Protein AF-A0AAN0NEB5-F1 (afdb_monomer_lite)

Radius of gyration: 27.73 Å; chains: 1; bounding box: 36×46×105 Å

Secondary structure (DSSP, 8-state):
-HHHHHHHHHHHHHHHT-PPPHHHHHHHHHHHHHHHHHHHTT-----TTHHHHHHHSHHHHHHHHHHHHHHHHHHT----THHHHHHHHHHHHHH-TTSS-TTHHHHHHHHHHHHHHHHHHHHHHHHHHHHHHHHHHHHHS-PPPP------

Structure (mmCIF, N/CA/C/O backbone):
data_AF-A0AAN0NEB5-F1
#
_entry.id   AF-A0AAN0NEB5-F1
#
loop_
_atom_site.group_PDB
_atom_site.id
_atom_site.type_symbol
_atom_site.label_atom_id
_atom_site.label_alt_id
_atom_site.label_comp_id
_atom_site.label_asym_id
_atom_site.label_entity_id
_atom_site.label_seq_id
_atom_site.pdbx_PDB_ins_code
_atom_site.Cartn_x
_atom_site.Cartn_y
_atom_site.Cartn_z
_atom_site.occupancy
_atom_site.B_iso_or_equiv
_atom_site.auth_seq_id
_atom_site.auth_comp_id
_atom_site.auth_asym_id
_atom_site.auth_atom_id
_atom_site.pdbx_PDB_model_num
ATOM 1 N N . MET A 1 1 ? -3.946 4.376 16.972 1.00 80.31 1 MET A N 1
ATOM 2 C CA . MET A 1 1 ? -3.808 4.504 15.501 1.00 80.31 1 MET A CA 1
ATOM 3 C C . MET A 1 1 ? -2.452 4.024 14.985 1.00 80.31 1 MET A C 1
ATOM 5 O O . MET A 1 1 ? -2.453 3.005 14.318 1.00 80.31 1 MET A O 1
ATOM 9 N N . PHE A 1 2 ? -1.307 4.644 15.312 1.00 87.38 2 PHE A N 1
ATOM 10 C CA . PHE A 1 2 ? 0.001 4.160 14.813 1.00 87.38 2 PHE A CA 1
ATOM 11 C C . PHE A 1 2 ? 0.301 2.702 15.215 1.00 87.38 2 PHE A C 1
ATOM 13 O O . PHE A 1 2 ? 0.521 1.850 14.361 1.00 87.38 2 PHE A O 1
ATOM 20 N N . TYR A 1 3 ? 0.221 2.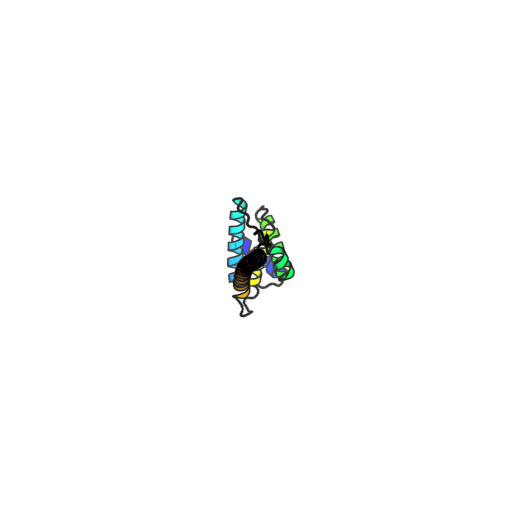388 16.515 1.00 92.31 3 TYR A N 1
ATOM 21 C CA . TYR A 1 3 ? 0.447 1.024 17.019 1.00 92.31 3 TYR A CA 1
ATOM 22 C C . TYR A 1 3 ? -0.540 0.005 16.428 1.00 92.31 3 TYR A C 1
ATOM 24 O O . TYR A 1 3 ? -0.179 -1.127 16.121 1.00 92.31 3 TYR A O 1
ATOM 32 N N . ASP A 1 4 ? -1.789 0.424 16.232 1.00 94.44 4 ASP A N 1
ATOM 33 C CA . ASP A 1 4 ? -2.821 -0.392 15.601 1.00 94.44 4 ASP A CA 1
ATOM 34 C C . ASP A 1 4 ? -2.471 -0.773 14.169 1.00 94.44 4 ASP A C 1
ATOM 36 O O . ASP A 1 4 ? -2.640 -1.934 13.805 1.00 94.44 4 ASP A O 1
ATOM 40 N N . MET A 1 5 ? -1.996 0.198 13.387 1.00 95.38 5 MET A N 1
ATOM 41 C CA . MET A 1 5 ? -1.596 0.004 11.999 1.00 95.38 5 MET A CA 1
ATOM 42 C C . MET A 1 5 ? -0.350 -0.874 11.913 1.00 95.38 5 MET A C 1
ATOM 44 O O . MET A 1 5 ? -0.339 -1.850 11.171 1.00 95.38 5 MET A O 1
ATOM 48 N N . TYR A 1 6 ? 0.649 -0.604 12.760 1.00 96.25 6 TYR A N 1
ATOM 49 C CA . TYR A 1 6 ? 1.836 -1.447 12.891 1.00 96.25 6 TYR A CA 1
ATOM 50 C C . TYR A 1 6 ? 1.457 -2.915 13.126 1.00 96.25 6 TYR A C 1
ATOM 52 O O . TYR A 1 6 ? 1.965 -3.803 12.451 1.00 96.25 6 TYR A O 1
ATOM 60 N N . ARG A 1 7 ? 0.506 -3.177 14.033 1.00 96.88 7 ARG A N 1
ATOM 61 C CA . ARG A 1 7 ? 0.023 -4.535 14.323 1.00 96.88 7 ARG A CA 1
ATOM 62 C C . ARG A 1 7 ? -0.694 -5.191 13.144 1.00 96.88 7 ARG A C 1
ATOM 64 O O . ARG A 1 7 ? -0.625 -6.412 13.041 1.00 96.88 7 ARG A O 1
ATOM 71 N N . LEU A 1 8 ? -1.388 -4.427 12.298 1.00 97.00 8 LEU A N 1
ATOM 72 C CA . LEU A 1 8 ? -1.988 -4.965 11.074 1.00 97.00 8 LEU A CA 1
ATOM 73 C C . LEU A 1 8 ? -0.902 -5.362 10.071 1.00 97.00 8 LEU A C 1
ATOM 75 O O . LEU A 1 8 ? -0.901 -6.499 9.608 1.00 97.00 8 LEU A O 1
ATOM 79 N N . ILE A 1 9 ? 0.050 -4.466 9.803 1.00 96.44 9 ILE A N 1
ATOM 80 C CA . ILE A 1 9 ? 1.150 -4.707 8.858 1.00 96.44 9 ILE A CA 1
ATOM 81 C C . ILE A 1 9 ? 2.005 -5.898 9.317 1.00 96.44 9 ILE A C 1
ATOM 83 O O . ILE A 1 9 ? 2.250 -6.815 8.538 1.00 96.44 9 ILE A O 1
ATOM 87 N N . ASP A 1 10 ? 2.389 -5.938 10.596 1.00 95.12 10 ASP A N 1
ATOM 88 C CA . ASP A 1 10 ? 3.181 -7.027 11.186 1.00 95.12 10 ASP A CA 1
ATOM 89 C C . ASP A 1 10 ? 2.444 -8.378 11.128 1.00 95.12 10 ASP A C 1
ATOM 91 O O . ASP A 1 10 ? 3.055 -9.421 10.892 1.00 95.12 10 ASP A O 1
ATOM 95 N N . ASN A 1 11 ? 1.115 -8.380 11.287 1.00 95.06 11 ASN A N 1
ATOM 96 C CA . ASN A 1 11 ? 0.312 -9.593 11.143 1.00 95.06 11 ASN A CA 1
ATOM 97 C C . ASN A 1 11 ? 0.367 -10.136 9.706 1.00 95.06 11 ASN A C 1
ATOM 99 O O . ASN A 1 11 ? 0.642 -11.322 9.518 1.00 95.06 11 ASN A O 1
ATOM 103 N N . VAL A 1 12 ? 0.167 -9.271 8.706 1.00 95.81 12 VAL A N 1
ATOM 104 C CA . VAL A 1 12 ? 0.208 -9.668 7.289 1.00 95.81 12 VAL A CA 1
ATOM 105 C C . VAL A 1 12 ? 1.617 -10.099 6.877 1.00 95.81 12 VAL A C 1
ATOM 107 O O . VAL A 1 12 ? 1.774 -11.126 6.219 1.00 95.81 12 VAL A O 1
ATOM 110 N N . SER A 1 13 ? 2.653 -9.390 7.330 1.00 93.00 13 SER A N 1
ATOM 111 C CA . SER A 1 13 ? 4.059 -9.748 7.093 1.00 93.00 13 SER A CA 1
ATOM 112 C C . SER A 1 13 ? 4.388 -11.157 7.591 1.00 93.00 13 SER A C 1
ATOM 114 O O . SER A 1 13 ? 4.932 -11.978 6.850 1.00 93.00 13 SER A O 1
ATOM 116 N N . LYS A 1 14 ? 3.941 -11.512 8.800 1.00 91.31 14 LYS A N 1
ATOM 117 C CA . LYS A 1 14 ? 4.123 -12.865 9.351 1.00 91.31 14 LYS A CA 1
ATOM 118 C C . LYS A 1 14 ? 3.372 -13.948 8.577 1.00 91.31 14 LYS A C 1
ATOM 120 O O . LYS A 1 14 ? 3.842 -15.083 8.524 1.00 91.31 14 LYS A O 1
ATOM 125 N N . GLN A 1 15 ? 2.220 -13.624 7.990 1.00 90.12 15 GLN A N 1
ATOM 126 C CA . GLN A 1 15 ? 1.427 -14.566 7.190 1.00 90.12 15 GLN A CA 1
ATOM 127 C C . GLN A 1 15 ? 2.025 -14.805 5.799 1.00 90.12 15 GLN A C 1
ATOM 129 O O . GLN A 1 15 ? 1.997 -15.930 5.308 1.00 90.12 15 GLN A O 1
ATOM 134 N N . THR A 1 16 ? 2.580 -13.761 5.185 1.00 85.44 16 THR A N 1
ATOM 135 C CA . THR A 1 16 ? 3.084 -13.767 3.800 1.00 85.44 16 THR A CA 1
ATOM 136 C C . THR A 1 16 ? 4.568 -14.125 3.689 1.00 85.44 16 THR A C 1
ATOM 138 O O . THR A 1 16 ? 5.055 -14.352 2.590 1.00 85.44 16 THR A O 1
ATOM 141 N N . ARG A 1 17 ? 5.297 -14.213 4.815 1.00 83.88 17 ARG A N 1
ATOM 142 C CA . ARG A 1 17 ? 6.766 -14.398 4.875 1.00 83.88 17 ARG A CA 1
ATOM 143 C C . ARG A 1 17 ? 7.568 -13.284 4.188 1.00 83.88 17 ARG A C 1
ATOM 145 O O . ARG A 1 17 ? 8.773 -13.436 3.997 1.00 83.88 17 ARG A O 1
ATOM 152 N N . ILE A 1 18 ? 6.924 -12.166 3.863 1.00 87.62 18 ILE A N 1
ATOM 153 C CA . ILE A 1 18 ? 7.578 -10.963 3.360 1.00 87.62 18 ILE A CA 1
ATOM 154 C C . ILE A 1 18 ? 8.086 -10.180 4.568 1.00 87.62 18 ILE A C 1
ATOM 156 O O . ILE A 1 18 ? 7.296 -9.693 5.381 1.00 87.62 18 ILE A O 1
ATOM 160 N N . ASN A 1 19 ? 9.407 -10.072 4.695 1.00 87.50 19 ASN A N 1
ATOM 161 C CA . ASN A 1 19 ? 10.036 -9.277 5.742 1.00 87.50 19 ASN A CA 1
ATOM 162 C C . ASN A 1 19 ? 10.158 -7.832 5.273 1.00 87.50 19 ASN A C 1
ATOM 164 O O . ASN A 1 19 ? 10.742 -7.565 4.229 1.00 87.50 19 ASN A O 1
ATOM 168 N N . LEU A 1 20 ? 9.618 -6.916 6.066 1.00 88.88 20 LEU A N 1
ATOM 169 C CA . LEU A 1 20 ? 9.693 -5.483 5.821 1.00 88.88 20 LEU A CA 1
ATOM 170 C C . LEU A 1 20 ? 10.755 -4.863 6.725 1.00 88.88 20 LEU A C 1
ATOM 172 O O . LEU A 1 20 ? 10.817 -5.185 7.917 1.00 88.88 20 LEU A O 1
ATOM 176 N N . ASP A 1 21 ? 11.563 -3.958 6.180 1.00 85.81 21 ASP A N 1
ATOM 177 C CA . ASP A 1 21 ? 12.468 -3.154 6.996 1.00 85.81 21 ASP A CA 1
ATOM 178 C C . ASP A 1 21 ? 11.709 -2.099 7.830 1.00 85.81 21 ASP A C 1
ATOM 180 O O . ASP A 1 21 ? 10.518 -1.839 7.642 1.00 85.81 21 ASP A O 1
ATOM 184 N N . ALA A 1 22 ? 12.395 -1.468 8.787 1.00 86.81 22 ALA A N 1
ATOM 185 C CA . ALA A 1 22 ? 11.772 -0.468 9.655 1.00 86.81 22 ALA A CA 1
ATOM 186 C C . ALA A 1 22 ? 11.248 0.763 8.886 1.00 86.81 22 ALA A C 1
ATOM 188 O O . ALA A 1 22 ? 10.282 1.391 9.325 1.00 86.81 22 ALA A O 1
ATOM 189 N N . HIS A 1 23 ? 11.861 1.111 7.752 1.00 85.25 23 HIS A N 1
ATOM 190 C CA . HIS A 1 23 ? 11.455 2.256 6.943 1.00 85.25 23 HIS A CA 1
ATOM 191 C C . HIS A 1 23 ? 10.141 1.984 6.197 1.00 85.25 23 HIS A C 1
ATOM 193 O O . HIS A 1 23 ? 9.277 2.864 6.124 1.00 85.25 23 HIS A O 1
ATOM 199 N N . ALA A 1 24 ? 9.948 0.755 5.726 1.00 87.38 24 ALA A N 1
ATOM 200 C CA . ALA A 1 24 ? 8.735 0.279 5.083 1.00 87.38 24 ALA A CA 1
ATOM 201 C C . ALA A 1 24 ? 7.517 0.399 6.002 1.00 87.38 24 ALA A C 1
ATOM 203 O O . ALA A 1 24 ? 6.463 0.864 5.581 1.00 87.38 24 ALA A O 1
ATOM 204 N N . TYR A 1 25 ? 7.667 0.055 7.287 1.00 92.25 25 TYR A N 1
ATOM 205 C CA . TYR A 1 25 ? 6.588 0.241 8.261 1.00 92.25 25 TYR A CA 1
ATOM 206 C C . TYR A 1 25 ? 6.171 1.708 8.375 1.00 92.25 25 TYR A C 1
ATOM 208 O O . TYR A 1 25 ? 4.980 1.998 8.404 1.00 92.25 25 TYR A O 1
ATOM 216 N N . VAL A 1 26 ? 7.130 2.635 8.427 1.00 89.62 26 VAL A N 1
ATOM 217 C CA . VAL A 1 26 ? 6.831 4.071 8.537 1.00 89.62 26 VAL A CA 1
ATOM 218 C C . VAL A 1 26 ? 6.095 4.565 7.292 1.00 89.62 26 VAL A C 1
ATOM 220 O O . VAL A 1 26 ? 5.019 5.146 7.407 1.00 89.62 26 VAL A O 1
ATOM 223 N N . THR A 1 27 ? 6.631 4.276 6.106 1.00 88.69 27 THR A N 1
ATOM 224 C CA . THR A 1 27 ? 6.063 4.745 4.830 1.00 88.69 27 THR A CA 1
ATOM 225 C C . THR A 1 27 ? 4.688 4.149 4.537 1.00 88.69 27 THR A C 1
ATOM 227 O O . THR A 1 27 ? 3.797 4.875 4.101 1.00 88.69 27 THR A O 1
ATOM 230 N N . LEU A 1 28 ? 4.467 2.868 4.852 1.00 94.19 28 LEU A N 1
ATOM 231 C CA . LEU A 1 28 ? 3.150 2.235 4.740 1.00 94.19 28 LEU A CA 1
ATOM 232 C C . LEU A 1 28 ? 2.126 2.870 5.679 1.00 94.19 28 LEU A C 1
ATOM 234 O O . LEU A 1 28 ? 0.999 3.133 5.264 1.00 94.19 28 LEU A O 1
ATOM 238 N N . ILE A 1 29 ? 2.495 3.120 6.938 1.00 95.31 29 ILE A N 1
ATOM 239 C CA . ILE A 1 29 ? 1.579 3.737 7.905 1.00 95.31 29 ILE A CA 1
ATOM 240 C C . ILE A 1 29 ? 1.192 5.146 7.446 1.00 95.31 29 ILE A C 1
ATOM 242 O O . ILE A 1 29 ? 0.007 5.483 7.471 1.00 95.31 29 ILE A O 1
ATOM 246 N N . ASP A 1 30 ? 2.161 5.945 6.998 1.00 91.31 30 ASP A N 1
ATOM 247 C CA . ASP A 1 30 ? 1.906 7.295 6.490 1.00 91.31 30 ASP A CA 1
ATOM 248 C C . ASP A 1 30 ? 1.018 7.270 5.240 1.00 91.31 30 ASP A C 1
ATOM 250 O O . ASP A 1 30 ? 0.032 8.008 5.174 1.00 91.31 30 ASP A O 1
ATOM 254 N N . HIS A 1 31 ? 1.302 6.370 4.289 1.00 95.00 31 HIS A N 1
ATOM 255 C CA . HIS A 1 31 ? 0.484 6.191 3.087 1.00 95.00 31 HIS A CA 1
ATOM 256 C C . HIS A 1 31 ? -0.964 5.852 3.433 1.00 95.00 31 HIS A C 1
ATOM 258 O O . HIS A 1 31 ? -1.879 6.492 2.922 1.00 95.00 31 HIS A O 1
ATOM 264 N N . ILE A 1 32 ? -1.185 4.881 4.323 1.00 96.75 32 ILE A N 1
ATOM 265 C CA . ILE A 1 32 ? -2.537 4.446 4.691 1.00 96.75 32 ILE A CA 1
ATOM 266 C C . ILE A 1 32 ? -3.296 5.567 5.398 1.00 96.75 32 ILE A C 1
ATOM 268 O O . ILE A 1 32 ? -4.459 5.804 5.081 1.00 96.75 32 ILE A O 1
ATOM 272 N N . ASN A 1 33 ? -2.657 6.285 6.326 1.00 95.19 33 ASN A N 1
ATOM 273 C CA . ASN A 1 33 ? -3.304 7.410 7.004 1.00 95.19 33 ASN A CA 1
ATOM 274 C C . ASN A 1 33 ? -3.752 8.472 5.993 1.00 95.19 33 ASN A C 1
ATOM 276 O O . ASN A 1 33 ? -4.906 8.902 6.019 1.00 95.19 33 ASN A O 1
ATOM 280 N N . PHE A 1 34 ? -2.873 8.833 5.057 1.00 93.81 34 PHE A N 1
ATOM 281 C CA . PHE A 1 34 ? -3.195 9.806 4.021 1.00 93.81 34 PHE A CA 1
ATOM 282 C C . PHE A 1 34 ? -4.271 9.296 3.051 1.00 93.81 34 PHE A C 1
ATOM 284 O O . PHE A 1 34 ? -5.177 10.043 2.688 1.00 93.81 34 PHE A O 1
ATOM 291 N N . ALA A 1 35 ? -4.225 8.022 2.655 1.00 96.06 35 ALA A N 1
ATOM 292 C CA . ALA A 1 35 ? -5.254 7.401 1.824 1.00 96.06 35 ALA A CA 1
ATOM 293 C C . ALA A 1 35 ? -6.631 7.435 2.504 1.00 96.06 35 ALA A C 1
ATOM 295 O O . ALA A 1 35 ? -7.619 7.820 1.880 1.00 96.06 35 ALA A O 1
ATOM 296 N N . MET A 1 36 ? -6.694 7.143 3.806 1.00 96.75 36 MET A N 1
ATOM 297 C CA . MET A 1 36 ? -7.934 7.223 4.579 1.00 96.75 36 MET A CA 1
ATOM 298 C C . MET A 1 36 ? -8.477 8.654 4.668 1.00 96.75 36 MET A C 1
ATOM 300 O O . MET A 1 36 ? -9.687 8.861 4.563 1.00 96.75 36 MET A O 1
ATOM 304 N N . GLU A 1 37 ? -7.612 9.649 4.878 1.00 95.81 37 GLU A N 1
ATOM 305 C CA . GLU A 1 37 ? -8.004 11.065 4.896 1.00 95.81 37 GLU A CA 1
ATOM 306 C C . GLU A 1 37 ? -8.524 11.533 3.533 1.00 95.81 37 GLU A C 1
ATOM 308 O O . GLU A 1 37 ? -9.577 12.178 3.456 1.00 95.81 37 GLU A O 1
ATOM 313 N N . ARG A 1 38 ? -7.830 11.154 2.453 1.00 96.38 38 ARG A N 1
ATOM 314 C CA . ARG A 1 38 ? -8.249 11.435 1.076 1.00 96.38 38 ARG A CA 1
ATOM 315 C C . ARG A 1 38 ? -9.600 10.817 0.759 1.00 96.38 38 ARG A C 1
ATOM 317 O O . ARG A 1 38 ? -10.480 11.522 0.271 1.00 96.38 38 ARG A O 1
ATOM 324 N N . HIS A 1 39 ? -9.787 9.543 1.088 1.00 97.62 39 HIS A N 1
ATOM 325 C CA . HIS A 1 39 ? -11.037 8.839 0.832 1.00 97.62 39 HIS A CA 1
ATOM 326 C C . HIS A 1 39 ? -12.213 9.493 1.565 1.00 97.62 39 HIS A C 1
ATOM 328 O O . HIS A 1 39 ? -13.241 9.801 0.965 1.00 97.62 39 HIS A O 1
ATOM 334 N N . ARG A 1 40 ? -12.036 9.833 2.850 1.00 96.38 40 ARG A N 1
ATOM 335 C CA . ARG A 1 40 ? -13.049 10.572 3.631 1.00 96.38 40 ARG A CA 1
ATOM 336 C C . ARG A 1 40 ? -13.386 11.940 3.040 1.00 96.38 40 ARG A C 1
ATOM 338 O O . ARG A 1 40 ? -14.489 12.435 3.249 1.00 96.38 40 ARG A O 1
ATOM 345 N N . SER A 1 41 ? -12.447 12.536 2.313 1.00 96.88 41 SER A N 1
ATOM 346 C CA . SER A 1 41 ? -12.613 13.821 1.631 1.00 96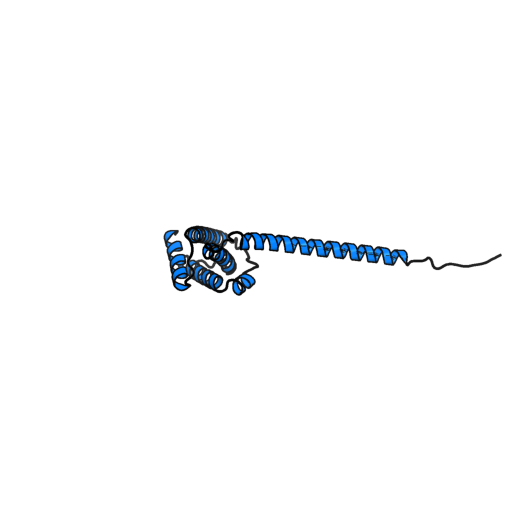.88 41 SER A CA 1
ATOM 347 C C . SER A 1 41 ? -13.133 13.679 0.191 1.00 96.88 41 SER A C 1
ATOM 349 O O . SER A 1 41 ? -13.262 14.686 -0.502 1.00 96.88 41 SER A O 1
ATOM 351 N N . GLY A 1 42 ? -13.421 12.458 -0.279 1.00 96.44 42 GLY A N 1
ATOM 352 C CA . GLY A 1 42 ? -13.869 12.185 -1.649 1.00 96.44 42 GLY A CA 1
ATOM 353 C C . GLY A 1 42 ? -12.778 12.369 -2.712 1.00 96.44 42 GLY A C 1
ATOM 354 O O . GLY A 1 42 ? -13.089 12.664 -3.863 1.00 96.44 42 GLY A O 1
ATOM 355 N N . GLN A 1 43 ? -11.503 12.244 -2.329 1.00 94.56 43 GLN A N 1
ATOM 356 C CA . GLN A 1 43 ? -10.322 12.495 -3.169 1.00 94.56 43 GLN A CA 1
ATOM 357 C C . GLN A 1 43 ? -9.552 11.204 -3.488 1.00 94.56 43 GLN A C 1
ATOM 359 O O . GLN A 1 43 ? -8.326 11.116 -3.338 1.00 94.56 43 GLN A O 1
ATOM 364 N N . ASP A 1 44 ? -10.283 10.179 -3.913 1.00 92.31 44 ASP A N 1
ATOM 365 C CA . ASP A 1 44 ? -9.693 8.913 -4.336 1.00 92.31 44 ASP A CA 1
ATOM 366 C C . ASP A 1 44 ? -8.815 9.096 -5.582 1.00 92.31 44 ASP A C 1
ATOM 368 O O . ASP A 1 44 ? -9.124 9.874 -6.488 1.00 92.31 44 ASP A O 1
ATOM 372 N N . ILE A 1 45 ? -7.698 8.367 -5.625 1.00 86.81 45 ILE A N 1
ATOM 373 C CA . ILE A 1 45 ? -6.720 8.428 -6.715 1.00 86.81 45 ILE A CA 1
ATOM 374 C C . ILE A 1 45 ? -6.752 7.101 -7.454 1.00 86.81 45 ILE A C 1
ATOM 376 O O . ILE A 1 45 ? -6.749 6.042 -6.836 1.00 86.81 45 ILE A O 1
ATOM 380 N N . LYS A 1 46 ? -6.755 7.170 -8.786 1.00 89.31 46 LYS A N 1
ATOM 381 C CA . LYS A 1 46 ? -6.691 5.986 -9.638 1.00 89.31 46 LYS A CA 1
ATOM 382 C C . LYS A 1 46 ? -5.269 5.465 -9.775 1.00 89.31 46 LYS A C 1
ATOM 384 O O . LYS A 1 46 ? -4.345 6.242 -10.017 1.00 89.31 46 LYS A O 1
ATOM 389 N N . ASN A 1 47 ? -5.120 4.148 -9.684 1.00 86.00 47 ASN A N 1
ATOM 390 C CA . ASN A 1 47 ? -3.878 3.455 -9.980 1.00 86.00 47 ASN A CA 1
ATOM 391 C C . ASN A 1 47 ? -4.005 2.733 -11.325 1.00 86.00 47 ASN A C 1
ATOM 393 O O . ASN A 1 47 ? -4.740 1.759 -11.472 1.00 86.00 47 ASN A O 1
ATOM 397 N N . LEU A 1 48 ? -3.263 3.215 -12.322 1.00 88.00 48 LEU A N 1
ATOM 398 C CA . LEU A 1 48 ? -3.295 2.667 -13.681 1.00 88.00 48 LEU A CA 1
ATOM 399 C C . LEU A 1 48 ? -2.442 1.399 -13.849 1.00 88.00 48 LEU A C 1
ATOM 401 O O . LEU A 1 48 ? -2.477 0.795 -14.914 1.00 88.00 48 LEU A O 1
ATOM 405 N N . MET A 1 49 ? -1.690 1.000 -12.820 1.00 86.44 49 MET A N 1
ATOM 406 C CA . MET A 1 49 ? -0.704 -0.084 -12.867 1.00 86.44 49 MET A CA 1
ATOM 407 C C . MET A 1 49 ? -1.122 -1.315 -12.057 1.00 86.44 49 MET A C 1
ATOM 409 O O . MET A 1 49 ? -0.336 -2.247 -11.936 1.00 86.44 49 MET A O 1
ATOM 413 N N . ASN A 1 50 ? -2.340 -1.360 -11.502 1.00 87.56 50 ASN A N 1
ATOM 414 C CA . ASN A 1 50 ? -2.795 -2.491 -10.680 1.00 87.56 50 ASN A CA 1
ATOM 415 C C . ASN A 1 50 ? -2.626 -3.847 -11.385 1.00 87.56 50 ASN A C 1
ATOM 417 O O . ASN A 1 50 ? -2.136 -4.795 -10.779 1.00 87.56 50 ASN A O 1
ATOM 421 N N . TYR A 1 51 ? -2.982 -3.923 -12.671 1.00 89.19 51 TYR A N 1
ATOM 422 C CA . TYR A 1 51 ? -2.834 -5.146 -13.463 1.00 89.19 51 TYR A CA 1
ATOM 423 C C . TYR A 1 51 ? -1.364 -5.566 -13.612 1.00 89.19 51 TYR A C 1
ATOM 425 O O . TYR A 1 51 ? -1.021 -6.725 -13.384 1.00 89.19 51 TYR A O 1
ATOM 433 N N . ASP A 1 52 ? -0.487 -4.616 -13.940 1.00 85.31 52 ASP A N 1
ATOM 434 C CA . ASP A 1 52 ? 0.941 -4.885 -14.113 1.00 85.31 52 ASP A CA 1
ATOM 435 C C . ASP A 1 52 ? 1.592 -5.294 -12.787 1.00 85.31 52 ASP A C 1
ATOM 437 O O . ASP A 1 52 ? 2.359 -6.252 -12.735 1.00 85.31 52 ASP A O 1
ATOM 441 N N . LEU A 1 53 ? 1.236 -4.615 -11.693 1.00 87.56 53 LEU A N 1
ATOM 442 C CA . LEU A 1 53 ? 1.726 -4.918 -10.350 1.00 87.56 53 LEU A CA 1
ATOM 443 C C . LEU A 1 53 ? 1.279 -6.304 -9.879 1.00 87.56 53 LEU A C 1
ATOM 445 O O . LEU A 1 53 ? 2.082 -7.022 -9.293 1.00 87.56 53 LEU A O 1
ATOM 449 N N . GLN A 1 54 ? 0.046 -6.717 -10.181 1.00 92.12 54 GLN A N 1
ATOM 450 C CA . GLN A 1 54 ? -0.441 -8.059 -9.858 1.00 92.12 54 GLN A CA 1
ATOM 451 C C . GLN A 1 54 ? 0.358 -9.157 -10.577 1.00 92.12 54 GLN A C 1
ATOM 453 O O . GLN A 1 54 ? 0.598 -10.219 -10.004 1.00 92.12 54 GLN A O 1
ATOM 458 N N . ILE A 1 55 ? 0.766 -8.918 -11.827 1.00 86.25 55 ILE A N 1
ATOM 459 C CA . ILE A 1 55 ? 1.553 -9.879 -12.612 1.00 86.25 55 ILE A CA 1
ATOM 460 C C . ILE A 1 55 ? 3.010 -9.915 -12.146 1.00 86.25 55 ILE A C 1
ATOM 462 O O . ILE A 1 55 ? 3.589 -10.995 -12.032 1.00 86.25 55 ILE A O 1
ATOM 466 N N . LEU A 1 56 ? 3.613 -8.747 -11.915 1.00 83.50 56 LEU A N 1
ATOM 467 C CA . LEU A 1 56 ? 5.043 -8.618 -11.624 1.00 83.50 56 LEU A CA 1
ATOM 468 C C . LEU A 1 56 ? 5.389 -8.914 -10.160 1.00 83.50 56 LEU A C 1
ATOM 470 O O . LEU A 1 56 ? 6.453 -9.463 -9.889 1.00 83.50 56 LEU A O 1
ATOM 474 N N . TYR A 1 57 ? 4.494 -8.564 -9.237 1.00 90.88 57 TYR A N 1
ATOM 475 C CA . TYR A 1 57 ? 4.708 -8.600 -7.789 1.00 90.88 57 TYR A CA 1
ATOM 476 C C . TYR A 1 57 ? 3.527 -9.279 -7.090 1.00 90.88 57 TYR A C 1
ATOM 478 O O . TYR A 1 57 ? 2.904 -8.711 -6.198 1.00 90.88 57 TYR A O 1
ATOM 486 N N . GLY A 1 58 ? 3.156 -10.480 -7.545 1.00 93.06 58 GLY A N 1
ATOM 487 C CA . GLY A 1 58 ? 1.944 -11.169 -7.089 1.00 93.06 58 GLY A CA 1
ATOM 488 C C . GLY A 1 58 ? 1.879 -11.393 -5.573 1.00 93.06 58 GLY A C 1
ATOM 489 O O . GLY A 1 58 ? 0.813 -11.217 -4.978 1.00 93.06 58 GLY A O 1
ATOM 490 N N . ASP A 1 59 ? 3.011 -11.708 -4.939 1.00 93.31 59 ASP A N 1
ATOM 491 C CA . ASP A 1 59 ? 3.085 -11.928 -3.490 1.00 93.31 59 ASP A CA 1
ATOM 492 C C . ASP A 1 59 ? 2.890 -10.609 -2.719 1.00 93.31 59 ASP A C 1
ATOM 494 O O . ASP A 1 59 ? 2.081 -10.531 -1.788 1.00 93.31 59 ASP A O 1
ATOM 498 N N . GLU A 1 60 ? 3.567 -9.535 -3.135 1.00 94.25 60 GLU A N 1
ATOM 499 C CA . GLU A 1 60 ? 3.404 -8.198 -2.557 1.00 94.25 60 GLU A CA 1
ATOM 500 C C . GLU A 1 60 ? 2.014 -7.607 -2.845 1.00 94.25 60 GLU A C 1
ATOM 502 O O . GLU A 1 60 ? 1.449 -6.904 -2.005 1.00 94.25 60 GLU A O 1
ATOM 507 N N . PHE A 1 61 ? 1.418 -7.931 -3.992 1.00 95.56 61 PHE A N 1
ATOM 508 C CA . PHE A 1 61 ? 0.059 -7.531 -4.347 1.00 95.56 61 PHE A CA 1
ATOM 509 C C . PHE A 1 61 ? -0.974 -8.225 -3.461 1.00 95.56 61 PHE A C 1
ATOM 511 O O . PHE A 1 61 ? -1.911 -7.591 -2.965 1.00 95.56 61 PHE A O 1
ATOM 518 N N . GLN A 1 62 ? -0.786 -9.519 -3.186 1.00 96.56 62 GLN A N 1
ATOM 519 C CA . GLN A 1 62 ? -1.624 -10.250 -2.240 1.00 96.56 62 GLN A CA 1
ATOM 520 C C . GLN A 1 62 ? -1.475 -9.696 -0.816 1.00 96.56 62 GLN A C 1
ATOM 522 O O . GLN A 1 62 ? -2.475 -9.561 -0.105 1.00 96.56 62 GLN A O 1
ATOM 527 N N . PHE A 1 63 ? -0.258 -9.317 -0.410 1.00 96.75 63 PHE A N 1
ATOM 528 C CA . PHE A 1 63 ? -0.034 -8.599 0.845 1.00 96.75 63 PHE A CA 1
ATOM 529 C C . PHE A 1 63 ? -0.842 -7.299 0.868 1.00 96.75 63 PHE A C 1
ATOM 531 O O . PHE A 1 63 ? -1.608 -7.080 1.809 1.00 96.75 63 PHE A O 1
ATOM 538 N N . GLY A 1 64 ? -0.695 -6.445 -0.151 1.00 97.44 64 GLY A N 1
ATOM 539 C CA . GLY A 1 64 ? -1.397 -5.163 -0.250 1.00 97.44 64 GLY A CA 1
ATOM 540 C C . GLY A 1 64 ? -2.916 -5.327 -0.192 1.00 97.44 64 GLY A C 1
ATOM 541 O O . GLY A 1 64 ? -3.583 -4.625 0.567 1.00 97.44 64 GLY A O 1
ATOM 542 N N . THR A 1 65 ? -3.444 -6.326 -0.903 1.00 97.94 65 THR A N 1
ATOM 543 C CA . THR A 1 65 ? -4.870 -6.691 -0.898 1.00 97.94 65 THR A CA 1
ATOM 544 C C . THR A 1 65 ? -5.332 -7.037 0.514 1.00 97.94 65 THR A C 1
ATOM 546 O O . THR A 1 65 ? -6.280 -6.450 1.036 1.00 97.94 65 THR A O 1
ATOM 549 N N . ARG A 1 66 ? -4.615 -7.946 1.186 1.00 97.88 66 ARG A N 1
ATOM 550 C CA . ARG A 1 66 ? -4.973 -8.380 2.537 1.00 97.88 66 ARG A CA 1
ATOM 551 C C . ARG A 1 66 ? -4.875 -7.246 3.554 1.00 97.88 66 ARG A C 1
ATOM 553 O O . ARG A 1 66 ? -5.698 -7.154 4.466 1.00 97.88 66 ARG A O 1
ATOM 560 N N . LEU A 1 67 ? -3.866 -6.391 3.420 1.00 97.88 67 LEU A N 1
ATOM 561 C CA . LEU A 1 67 ? -3.699 -5.235 4.287 1.00 97.88 67 LEU A CA 1
ATOM 562 C C . LEU A 1 67 ? -4.860 -4.248 4.116 1.00 97.88 67 LEU A C 1
ATOM 564 O O . LEU A 1 67 ? -5.413 -3.804 5.122 1.00 97.88 67 LEU A O 1
ATOM 568 N N . LEU A 1 68 ? -5.265 -3.959 2.875 1.00 98.31 68 LEU A N 1
ATOM 569 C CA . LEU A 1 68 ? -6.396 -3.080 2.579 1.00 98.31 68 LEU A CA 1
ATOM 570 C C . LEU A 1 68 ? -7.692 -3.596 3.217 1.00 98.31 68 LEU A C 1
ATOM 572 O O . LEU A 1 68 ? -8.370 -2.840 3.910 1.00 98.31 68 LEU A O 1
ATOM 576 N N . GLU A 1 69 ? -7.994 -4.891 3.079 1.00 98.12 69 GLU A N 1
ATOM 577 C CA . GLU A 1 69 ? -9.161 -5.522 3.716 1.00 98.12 69 GLU A CA 1
ATOM 578 C C . GLU A 1 69 ? -9.174 -5.326 5.239 1.00 98.12 69 GLU A C 1
ATOM 580 O O . GLU A 1 69 ? -10.203 -4.988 5.834 1.00 98.12 69 GLU A O 1
ATOM 585 N N . LEU A 1 70 ? -8.027 -5.542 5.892 1.00 97.75 70 LEU A N 1
ATOM 586 C CA . LEU A 1 70 ? -7.898 -5.407 7.342 1.00 97.75 70 LEU A CA 1
ATOM 587 C C . LEU A 1 70 ? -8.066 -3.957 7.798 1.00 97.75 70 LEU A C 1
ATOM 589 O O . LEU A 1 70 ? -8.700 -3.712 8.826 1.00 97.75 70 LEU A O 1
ATOM 593 N N . VAL A 1 71 ? -7.517 -3.004 7.045 1.00 97.88 71 VAL A N 1
ATOM 594 C CA . VAL A 1 71 ? -7.670 -1.569 7.309 1.00 97.88 71 VAL A CA 1
ATOM 595 C C . VAL A 1 71 ? -9.130 -1.155 7.140 1.00 97.88 71 VAL A C 1
ATOM 597 O O . VAL A 1 71 ? -9.704 -0.586 8.070 1.00 97.88 71 VAL A O 1
ATOM 600 N N . ASN A 1 72 ? -9.751 -1.511 6.014 1.00 98.12 72 ASN A N 1
ATOM 601 C CA . ASN A 1 72 ? -11.158 -1.230 5.731 1.00 98.12 72 ASN A CA 1
ATOM 602 C C . ASN A 1 72 ? -12.067 -1.778 6.842 1.00 98.12 72 ASN A C 1
ATOM 604 O O . ASN A 1 72 ? -12.884 -1.049 7.409 1.00 98.12 72 ASN A O 1
ATOM 608 N N . THR A 1 73 ? -11.832 -3.024 7.265 1.00 97.81 73 THR A N 1
ATOM 609 C CA . THR A 1 73 ? -12.566 -3.656 8.373 1.00 97.81 73 THR A CA 1
ATOM 610 C C . THR A 1 73 ? -12.346 -2.930 9.702 1.00 97.81 73 THR A C 1
ATOM 612 O O . THR A 1 73 ? -13.301 -2.633 10.420 1.00 97.81 73 THR A O 1
ATOM 615 N N . LYS A 1 74 ? -11.087 -2.647 10.063 1.00 96.81 74 LYS A N 1
ATOM 616 C CA . LYS A 1 74 ? -10.740 -2.071 11.370 1.00 96.81 74 LYS A CA 1
ATOM 617 C C . LYS A 1 74 ? -11.256 -0.647 11.537 1.00 96.81 74 LYS A C 1
ATOM 619 O O . LYS A 1 74 ? -11.674 -0.279 12.633 1.00 96.81 74 LYS A O 1
ATOM 624 N N . TYR A 1 75 ? -11.192 0.150 10.476 1.00 96.31 75 TYR A N 1
ATOM 625 C CA . TYR A 1 75 ? -11.539 1.568 10.514 1.00 96.31 75 TYR A CA 1
ATOM 626 C C . TYR A 1 75 ? -12.912 1.880 9.920 1.00 96.31 75 TYR A C 1
ATOM 628 O O . TYR A 1 75 ? -13.265 3.057 9.854 1.00 96.31 75 TYR A O 1
ATOM 636 N N . GLN A 1 76 ? -13.676 0.847 9.539 1.00 97.38 76 GLN A N 1
ATOM 637 C CA . GLN A 1 76 ? -15.022 0.958 8.969 1.00 97.38 76 GLN A CA 1
ATOM 638 C C . GLN A 1 76 ? -15.057 1.945 7.795 1.00 97.38 76 GLN A C 1
ATOM 640 O O . GLN A 1 76 ? -15.838 2.894 7.767 1.00 97.38 76 GLN A O 1
ATOM 645 N N . ILE A 1 77 ? -14.138 1.735 6.856 1.00 96.31 77 ILE A N 1
ATOM 646 C CA . ILE A 1 77 ? -13.943 2.542 5.651 1.00 96.31 77 ILE A CA 1
ATOM 647 C C . ILE A 1 77 ? -13.890 1.605 4.442 1.00 96.31 77 ILE A C 1
ATOM 649 O O . ILE A 1 77 ? -13.579 0.427 4.597 1.00 96.31 77 ILE A O 1
ATOM 653 N N . GLU A 1 78 ? -14.207 2.109 3.256 1.00 97.19 78 GLU A N 1
ATOM 654 C CA . GLU A 1 78 ? -14.222 1.329 2.016 1.00 97.19 78 GLU A CA 1
ATOM 655 C C . GLU A 1 78 ? -13.328 2.012 0.978 1.00 97.19 78 GLU A C 1
ATOM 657 O O . GLU A 1 78 ? -13.786 2.530 -0.037 1.00 97.19 78 GLU A O 1
ATOM 662 N N . MET A 1 79 ? -12.026 2.069 1.282 1.00 97.38 79 MET A N 1
ATOM 663 C CA . MET A 1 79 ? -11.049 2.627 0.347 1.00 97.38 79 MET A CA 1
ATOM 664 C C . MET A 1 79 ? -11.014 1.795 -0.946 1.00 97.38 79 MET A C 1
ATOM 666 O O . MET A 1 79 ? -11.133 0.568 -0.867 1.00 97.38 79 MET A O 1
ATOM 670 N N . PRO A 1 80 ? -10.824 2.436 -2.114 1.00 97.44 80 PRO A N 1
ATOM 671 C CA . PRO A 1 80 ? -10.880 1.764 -3.408 1.00 97.44 80 PRO A CA 1
ATOM 672 C C . PRO A 1 80 ? -9.706 0.802 -3.627 1.00 97.44 80 PRO A C 1
ATOM 674 O O . PRO A 1 80 ? -8.596 1.034 -3.146 1.00 97.44 80 PRO A O 1
ATOM 677 N N . ASP A 1 81 ? -9.923 -0.212 -4.470 1.00 97.12 81 ASP A N 1
ATOM 678 C CA . ASP A 1 81 ? -8.902 -1.193 -4.885 1.00 97.12 81 ASP A CA 1
ATOM 679 C C . ASP A 1 81 ? -7.671 -0.556 -5.554 1.00 97.12 81 ASP A C 1
ATOM 681 O O . ASP A 1 81 ? -6.602 -1.162 -5.639 1.00 97.12 81 ASP A O 1
ATOM 685 N N . ASP A 1 82 ? -7.786 0.689 -6.019 1.00 96.31 82 ASP A N 1
ATOM 686 C CA . ASP A 1 82 ? -6.658 1.496 -6.489 1.00 96.31 82 ASP A CA 1
ATOM 687 C C . ASP A 1 82 ? -5.535 1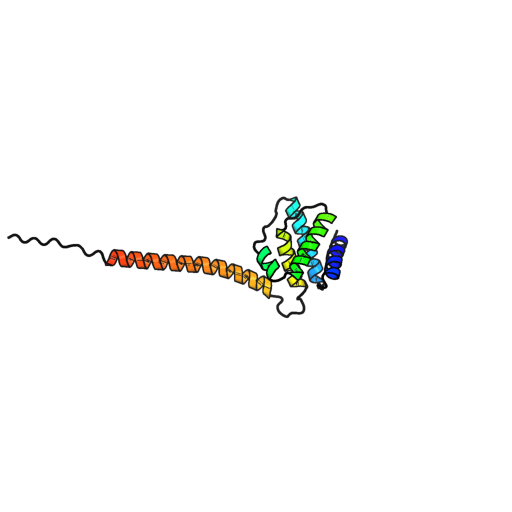.616 -5.430 1.00 96.31 82 ASP A C 1
ATOM 689 O O . ASP A 1 82 ? -4.355 1.693 -5.779 1.00 96.31 82 ASP A O 1
ATOM 693 N N . GLU A 1 83 ? -5.867 1.556 -4.134 1.00 97.44 83 GLU A N 1
ATOM 694 C CA . GLU A 1 83 ? -4.883 1.573 -3.045 1.00 97.44 83 GLU A CA 1
ATOM 695 C C . GLU A 1 83 ? -4.025 0.303 -2.990 1.00 97.44 83 GLU A C 1
ATOM 697 O O . GLU A 1 83 ? -2.882 0.371 -2.538 1.00 97.44 83 GLU A O 1
ATOM 702 N N . ILE A 1 84 ? -4.506 -0.834 -3.508 1.00 98.06 84 ILE A N 1
ATOM 703 C CA . ILE A 1 84 ? -3.743 -2.092 -3.519 1.00 98.06 84 ILE A CA 1
ATOM 704 C C . ILE A 1 84 ? -2.425 -1.904 -4.270 1.00 98.06 84 ILE A C 1
ATOM 706 O O . ILE A 1 84 ? -1.370 -2.288 -3.764 1.00 98.06 84 ILE A O 1
ATOM 710 N N . GLY A 1 85 ? -2.446 -1.256 -5.436 1.00 94.12 85 GLY A N 1
ATOM 711 C CA . GLY A 1 85 ? -1.232 -0.998 -6.204 1.00 94.12 85 GLY A CA 1
ATOM 712 C C . GLY A 1 85 ? -0.268 -0.058 -5.488 1.00 94.12 85 GLY A C 1
ATOM 713 O O . GLY A 1 85 ? 0.938 -0.292 -5.497 1.00 94.12 85 GLY A O 1
ATOM 714 N N . PHE A 1 86 ? -0.772 0.975 -4.805 1.00 93.88 86 PHE A N 1
ATOM 715 C CA . PHE A 1 86 ? 0.092 1.865 -4.026 1.00 93.88 86 PHE A CA 1
ATOM 716 C C . PHE A 1 86 ? 0.743 1.141 -2.846 1.00 93.88 86 PHE A C 1
ATOM 718 O O . PHE A 1 86 ? 1.953 1.262 -2.649 1.00 93.88 86 PHE A O 1
ATOM 725 N N . LEU A 1 87 ? -0.024 0.331 -2.112 1.00 96.38 87 LEU A N 1
ATOM 726 C CA . LEU A 1 87 ? 0.504 -0.512 -1.041 1.00 96.38 87 LEU A CA 1
ATOM 727 C C . LEU A 1 87 ? 1.549 -1.494 -1.574 1.00 96.38 87 LEU A C 1
ATOM 729 O O . LEU A 1 87 ? 2.620 -1.612 -0.985 1.00 96.38 87 LEU A O 1
ATOM 733 N N . THR A 1 88 ? 1.278 -2.130 -2.715 1.00 94.31 88 THR A N 1
ATOM 734 C CA . THR A 1 88 ? 2.211 -3.050 -3.383 1.00 94.31 88 THR A CA 1
ATOM 735 C C . THR A 1 88 ? 3.545 -2.365 -3.658 1.00 94.31 88 THR A C 1
ATOM 737 O O . THR A 1 88 ? 4.589 -2.893 -3.291 1.00 94.31 88 THR A O 1
ATOM 740 N N . MET A 1 89 ? 3.535 -1.152 -4.219 1.00 90.62 89 MET A N 1
ATOM 741 C CA . MET A 1 89 ? 4.767 -0.401 -4.491 1.00 90.62 89 MET A CA 1
ATOM 742 C C . MET A 1 89 ? 5.575 -0.103 -3.218 1.00 90.62 89 MET A C 1
ATOM 744 O O . MET A 1 89 ? 6.798 -0.253 -3.221 1.00 90.62 89 MET A O 1
ATOM 748 N N . HIS A 1 90 ? 4.917 0.276 -2.117 1.00 90.31 90 HIS A N 1
ATOM 749 C CA . HIS A 1 90 ? 5.592 0.475 -0.825 1.00 90.31 90 HIS A CA 1
ATOM 750 C C . HIS A 1 90 ? 6.190 -0.825 -0.276 1.00 90.31 90 HIS A C 1
ATOM 752 O O . HIS A 1 90 ? 7.316 -0.823 0.219 1.00 90.31 90 HIS A O 1
ATOM 758 N N . ILE A 1 91 ? 5.465 -1.940 -0.398 1.00 92.69 91 ILE A N 1
ATOM 759 C CA . ILE A 1 91 ? 5.910 -3.261 0.065 1.00 92.69 91 ILE A CA 1
ATOM 760 C C . ILE A 1 91 ? 7.130 -3.723 -0.729 1.00 92.69 91 ILE A C 1
ATOM 762 O O . ILE A 1 91 ? 8.115 -4.121 -0.117 1.00 92.69 91 ILE A O 1
ATOM 766 N N . VAL A 1 92 ? 7.112 -3.618 -2.062 1.00 89.00 92 VAL A N 1
ATOM 767 C CA . VAL A 1 92 ? 8.259 -3.998 -2.904 1.00 89.00 92 VAL A CA 1
ATOM 768 C C . VAL A 1 92 ? 9.492 -3.171 -2.517 1.00 89.00 92 VAL A C 1
ATOM 770 O O . VAL A 1 92 ? 10.567 -3.724 -2.289 1.00 89.00 92 VAL A O 1
ATOM 773 N N . ASN A 1 93 ? 9.347 -1.856 -2.340 1.00 81.62 93 ASN A N 1
ATOM 774 C CA . ASN A 1 93 ? 10.466 -1.011 -1.911 1.00 81.62 93 ASN A CA 1
ATOM 775 C C . ASN A 1 93 ? 11.014 -1.402 -0.525 1.00 81.62 93 ASN A C 1
ATOM 777 O O . ASN A 1 93 ? 12.217 -1.312 -0.293 1.00 81.62 93 ASN A O 1
ATOM 781 N N . GLY A 1 94 ? 10.137 -1.835 0.383 1.00 80.69 94 GLY A N 1
ATOM 782 C CA . GLY A 1 94 ? 10.473 -2.194 1.759 1.00 80.69 94 GLY A CA 1
ATOM 783 C C . GLY A 1 94 ? 10.961 -3.627 1.984 1.00 80.69 94 GLY A C 1
ATOM 784 O O . GLY A 1 94 ? 11.642 -3.893 2.974 1.00 80.69 94 GLY A O 1
ATOM 785 N N . ALA A 1 95 ? 10.599 -4.551 1.093 1.00 79.25 95 ALA A N 1
ATOM 786 C CA . ALA A 1 95 ? 10.961 -5.966 1.163 1.00 79.25 95 ALA A CA 1
ATOM 787 C C . ALA A 1 95 ? 12.312 -6.261 0.497 1.00 79.25 95 ALA A C 1
ATOM 789 O O . ALA A 1 95 ? 13.039 -7.158 0.921 1.00 79.25 95 ALA A O 1
ATOM 790 N N . HIS A 1 96 ? 12.676 -5.485 -0.528 1.00 66.94 96 HIS A N 1
ATOM 791 C CA . HIS A 1 96 ? 13.884 -5.698 -1.332 1.00 66.94 96 HIS A CA 1
ATOM 792 C C . HIS A 1 96 ? 15.070 -4.818 -0.904 1.00 66.94 96 HIS A C 1
ATOM 794 O O . HIS A 1 96 ? 15.992 -4.610 -1.689 1.00 66.94 96 HIS A O 1
ATOM 800 N N . ALA A 1 97 ? 15.092 -4.324 0.340 1.00 55.50 97 ALA A N 1
ATOM 801 C CA . ALA A 1 97 ? 16.140 -3.429 0.853 1.00 55.50 97 ALA A CA 1
ATOM 802 C C . ALA A 1 97 ? 17.573 -4.014 0.782 1.00 55.50 97 ALA A C 1
ATOM 804 O O . ALA A 1 97 ? 18.539 -3.252 0.710 1.00 55.50 97 ALA A O 1
ATOM 805 N N . ASP A 1 98 ? 17.724 -5.345 0.726 1.00 49.56 98 ASP A N 1
ATOM 806 C CA . ASP A 1 98 ? 19.020 -6.026 0.545 1.00 49.56 98 ASP A CA 1
ATOM 807 C C . ASP A 1 98 ? 19.454 -6.179 -0.929 1.00 49.56 98 ASP A C 1
ATOM 809 O O . ASP A 1 98 ? 20.616 -6.488 -1.218 1.00 49.56 98 ASP A O 1
ATOM 813 N N . ILE A 1 99 ? 18.569 -5.918 -1.896 1.00 49.38 99 ILE A N 1
ATOM 814 C CA . ILE A 1 99 ? 18.939 -5.850 -3.310 1.00 49.38 99 ILE A CA 1
ATOM 815 C C . ILE A 1 99 ? 19.368 -4.409 -3.584 1.00 49.38 99 ILE A C 1
ATOM 817 O O . ILE A 1 99 ? 18.570 -3.484 -3.514 1.00 49.38 99 ILE A O 1
ATOM 821 N N . LYS A 1 100 ? 20.650 -4.230 -3.907 1.00 42.22 100 LYS A N 1
ATOM 822 C CA . LYS A 1 100 ? 21.387 -2.998 -4.272 1.00 42.22 100 LYS A CA 1
ATOM 823 C C . LYS A 1 100 ? 20.787 -2.128 -5.413 1.00 42.22 100 LYS A C 1
ATOM 825 O O . LYS A 1 100 ? 21.536 -1.554 -6.192 1.00 42.22 100 LYS A O 1
ATOM 830 N N . ASN A 1 101 ? 19.469 -1.999 -5.529 1.00 46.69 101 ASN A N 1
ATOM 831 C CA . ASN A 1 101 ? 18.743 -1.269 -6.570 1.00 46.69 101 ASN A CA 1
ATOM 832 C C . ASN A 1 101 ? 17.539 -0.504 -5.985 1.00 46.69 101 ASN A C 1
ATOM 834 O O . ASN A 1 101 ? 16.448 -0.512 -6.551 1.00 46.69 101 ASN A O 1
ATOM 838 N N . GLN A 1 102 ? 17.748 0.225 -4.884 1.00 49.31 102 GLN A N 1
ATOM 839 C CA . GLN A 1 102 ? 16.758 1.124 -4.256 1.00 49.31 102 GLN A CA 1
ATOM 840 C C . GLN A 1 102 ? 16.195 2.214 -5.196 1.00 49.31 102 GLN A C 1
ATOM 842 O O . GLN A 1 102 ? 15.305 2.970 -4.821 1.00 49.31 102 GLN A O 1
ATOM 847 N N . SER A 1 103 ? 16.704 2.306 -6.426 1.00 50.88 103 SER A N 1
ATOM 848 C CA . SER A 1 103 ? 16.251 3.231 -7.454 1.00 50.88 103 SER A CA 1
ATOM 849 C C . SER A 1 103 ? 15.378 2.602 -8.542 1.00 50.88 103 SER A C 1
ATOM 851 O O . SER A 1 103 ? 14.881 3.373 -9.349 1.00 50.88 103 SER A O 1
ATOM 853 N N . SER A 1 104 ? 15.162 1.280 -8.619 1.00 54.59 104 SER A N 1
ATOM 854 C CA . SER A 1 104 ? 14.486 0.673 -9.787 1.00 54.59 104 SER A CA 1
ATOM 855 C C . SER A 1 104 ? 13.056 1.177 -9.968 1.00 54.59 104 SER A C 1
ATOM 857 O O . SER A 1 104 ? 12.827 1.865 -10.943 1.00 54.59 104 SER A O 1
ATOM 859 N N . ILE A 1 105 ? 12.120 1.002 -9.031 1.00 58.34 105 ILE A N 1
ATOM 860 C CA . ILE A 1 105 ? 10.703 1.327 -9.308 1.00 58.34 105 ILE A CA 1
ATOM 861 C C . ILE A 1 105 ? 10.475 2.815 -9.587 1.00 58.34 105 ILE A C 1
ATOM 863 O O . ILE A 1 105 ? 9.764 3.152 -10.529 1.00 58.34 105 ILE A O 1
ATOM 867 N N . LEU A 1 106 ? 11.078 3.725 -8.812 1.00 58.62 106 LEU A N 1
ATOM 868 C CA . LEU A 1 106 ? 10.956 5.162 -9.083 1.00 58.62 106 LEU A CA 1
ATOM 869 C C . LEU A 1 106 ? 11.623 5.529 -10.415 1.00 58.62 106 LEU A C 1
ATOM 871 O O . LEU A 1 106 ? 11.036 6.276 -11.195 1.00 58.62 106 LEU A O 1
ATOM 875 N N . THR A 1 107 ? 12.817 4.990 -10.695 1.00 58.12 107 THR A N 1
ATOM 876 C CA . THR A 1 107 ? 13.498 5.217 -11.981 1.00 58.12 107 THR A CA 1
ATOM 877 C C . THR A 1 107 ? 12.683 4.651 -13.125 1.00 58.12 107 THR A C 1
ATOM 879 O O . THR A 1 107 ? 12.503 5.353 -14.103 1.00 58.12 107 THR A O 1
ATOM 882 N N . ASP A 1 108 ? 12.139 3.448 -12.989 1.00 57.38 108 ASP A N 1
ATOM 883 C CA . ASP A 1 108 ? 11.343 2.732 -13.981 1.00 57.38 108 ASP A CA 1
ATOM 884 C C . ASP A 1 108 ? 10.008 3.441 -14.203 1.00 57.38 108 ASP A C 1
ATOM 886 O O . ASP A 1 108 ? 9.583 3.608 -15.338 1.00 57.38 108 ASP A O 1
ATOM 890 N N . THR A 1 109 ? 9.386 3.967 -13.146 1.00 66.31 109 THR A N 1
ATOM 891 C CA . THR A 1 109 ? 8.179 4.802 -13.239 1.00 66.31 109 THR A CA 1
ATOM 892 C C . THR A 1 109 ? 8.480 6.103 -13.976 1.00 66.31 109 THR A C 1
ATOM 894 O O . THR A 1 109 ? 7.768 6.461 -14.912 1.00 66.31 109 THR A O 1
ATOM 897 N N . VAL A 1 110 ? 9.564 6.798 -13.616 1.00 72.62 110 VAL A N 1
ATOM 898 C CA . VAL A 1 110 ? 10.016 7.997 -14.337 1.00 72.62 110 VAL A CA 1
ATOM 899 C C . VAL A 1 110 ? 10.365 7.653 -15.788 1.00 72.62 110 VAL A C 1
ATOM 901 O O . VAL A 1 110 ? 9.982 8.392 -16.692 1.00 72.62 110 VAL A O 1
ATOM 904 N N . LEU A 1 111 ? 11.028 6.523 -16.041 1.00 65.56 111 LEU A N 1
ATOM 905 C CA . LEU A 1 111 ? 11.396 6.057 -17.375 1.00 65.56 111 LEU A CA 1
ATOM 906 C C . LEU A 1 111 ? 10.150 5.747 -18.206 1.00 65.56 111 LEU A C 1
ATOM 908 O O . LEU A 1 111 ? 10.094 6.124 -19.371 1.00 65.56 111 LEU A O 1
ATOM 912 N N . ASN A 1 112 ? 9.137 5.124 -17.607 1.00 69.06 112 ASN A N 1
ATOM 913 C CA . ASN A 1 112 ? 7.859 4.820 -18.239 1.00 69.06 112 ASN A CA 1
ATOM 914 C C . ASN A 1 112 ? 7.094 6.102 -18.574 1.00 69.06 112 ASN A C 1
ATOM 916 O O . ASN A 1 112 ? 6.653 6.261 -19.710 1.00 69.06 112 ASN A O 1
ATOM 920 N N . CYS A 1 113 ? 7.027 7.067 -17.652 1.00 78.44 113 CYS A N 1
ATOM 921 C CA . CYS A 1 113 ? 6.477 8.395 -17.931 1.00 78.44 113 CYS A CA 1
ATOM 922 C C . CYS A 1 113 ? 7.217 9.079 -19.093 1.00 78.44 113 CYS A C 1
ATOM 924 O O . CYS A 1 113 ? 6.587 9.599 -20.015 1.00 78.44 113 CYS A O 1
ATOM 926 N N . LEU A 1 114 ? 8.553 9.042 -19.091 1.00 71.56 114 LEU A N 1
ATOM 927 C CA . LEU A 1 114 ? 9.372 9.601 -20.169 1.00 71.56 114 LEU A CA 1
ATOM 928 C C . LEU A 1 114 ? 9.170 8.864 -21.498 1.00 71.56 114 LEU A C 1
ATOM 930 O O . LEU A 1 114 ? 9.177 9.509 -22.544 1.00 71.56 114 LEU A O 1
ATOM 934 N N . ASN A 1 115 ? 8.976 7.545 -21.479 1.00 71.50 115 ASN A N 1
ATOM 935 C CA . ASN A 1 115 ? 8.710 6.747 -22.673 1.00 71.50 115 ASN A CA 1
ATOM 936 C C . ASN A 1 115 ? 7.332 7.068 -23.260 1.00 71.50 115 ASN A C 1
ATOM 938 O O . ASN A 1 115 ? 7.241 7.276 -24.462 1.00 71.50 115 ASN A O 1
ATOM 942 N N . ILE A 1 116 ? 6.294 7.234 -22.435 1.00 82.25 116 ILE A N 1
ATOM 943 C CA . ILE A 1 116 ? 4.961 7.659 -22.896 1.00 82.25 116 ILE A CA 1
ATOM 944 C C . ILE A 1 116 ? 5.039 9.029 -23.581 1.00 82.25 116 ILE A C 1
ATOM 946 O O . ILE A 1 116 ? 4.529 9.207 -24.689 1.00 82.25 116 ILE A O 1
ATOM 950 N N . VAL A 1 117 ? 5.716 9.997 -22.949 1.00 79.81 117 VAL A N 1
ATOM 951 C CA . VAL A 1 117 ? 5.913 11.334 -23.532 1.00 79.81 117 VAL A CA 1
ATOM 952 C C . VAL A 1 117 ? 6.715 11.243 -24.832 1.00 79.81 117 VAL A C 1
ATOM 954 O O . VAL A 1 117 ? 6.338 11.857 -25.831 1.00 79.81 117 VAL A O 1
ATOM 957 N N . ARG A 1 118 ? 7.796 10.455 -24.848 1.00 72.94 118 ARG A N 1
ATOM 958 C CA . ARG A 1 118 ? 8.632 10.237 -26.035 1.00 72.94 118 ARG A CA 1
ATOM 959 C C . ARG A 1 118 ? 7.829 9.630 -27.179 1.00 72.94 118 ARG A C 1
ATOM 961 O O . ARG A 1 118 ? 7.910 10.148 -28.287 1.00 72.94 118 ARG A O 1
ATOM 968 N N . ASP A 1 119 ? 7.073 8.569 -26.937 1.00 77.12 119 ASP A N 1
ATOM 969 C CA . ASP A 1 119 ? 6.328 7.860 -27.974 1.00 77.12 119 ASP A CA 1
ATOM 970 C C . ASP A 1 119 ? 5.225 8.743 -28.551 1.00 77.12 119 ASP A C 1
ATOM 972 O O . ASP A 1 119 ? 5.090 8.836 -29.771 1.00 77.12 119 ASP A O 1
ATOM 976 N N . TYR A 1 120 ? 4.515 9.490 -27.702 1.00 78.38 120 TYR A N 1
ATOM 977 C CA . TYR A 1 120 ? 3.535 10.476 -28.151 1.00 78.38 120 TYR A CA 1
ATOM 978 C C . TYR A 1 120 ? 4.161 11.538 -29.073 1.00 78.38 120 TYR A C 1
ATOM 980 O O . TYR A 1 120 ? 3.631 11.824 -30.151 1.00 78.38 120 TYR A O 1
ATOM 988 N N . TYR A 1 121 ? 5.322 12.086 -28.696 1.00 74.56 121 TYR A N 1
ATOM 989 C CA . TYR A 1 121 ? 6.030 13.086 -29.503 1.00 74.56 121 TYR A CA 1
ATOM 990 C C . TYR A 1 121 ? 6.681 12.508 -30.770 1.00 74.56 121 TYR A C 1
ATOM 992 O O . TYR A 1 121 ? 6.686 13.155 -31.813 1.00 74.56 121 TYR A O 1
ATOM 1000 N N . LEU A 1 122 ? 7.224 11.292 -30.734 1.00 69.81 122 LEU A N 1
ATOM 1001 C CA . LEU A 1 122 ? 7.830 10.671 -31.915 1.00 69.81 122 LEU A CA 1
ATOM 1002 C C . LEU A 1 122 ? 6.775 10.235 -32.936 1.00 69.81 122 LEU A C 1
ATOM 1004 O O . LEU A 1 122 ? 7.012 10.342 -34.139 1.00 69.81 122 LEU A O 1
ATOM 1008 N N . ILE A 1 123 ? 5.608 9.770 -32.482 1.00 69.81 123 ILE A N 1
ATOM 1009 C CA . ILE A 1 123 ? 4.468 9.481 -33.360 1.00 69.81 123 ILE A CA 1
ATOM 1010 C C . ILE A 1 123 ? 3.971 10.774 -34.012 1.00 69.81 123 ILE A C 1
ATOM 1012 O O . ILE A 1 123 ? 3.758 10.792 -35.225 1.00 69.81 123 ILE A O 1
ATOM 1016 N N . SER A 1 124 ? 3.836 11.867 -33.251 1.00 64.62 124 SER A N 1
ATOM 1017 C CA . SER A 1 124 ? 3.378 13.146 -33.806 1.00 64.62 124 SER A CA 1
ATOM 1018 C C . SER A 1 124 ? 4.353 13.711 -34.847 1.00 64.62 124 SER A C 1
ATOM 1020 O O . SER A 1 124 ? 3.915 14.096 -35.931 1.00 64.62 124 SER A O 1
ATOM 1022 N N . LEU A 1 125 ? 5.665 13.651 -34.594 1.00 66.38 125 LEU A N 1
ATOM 1023 C CA . LEU A 1 125 ? 6.696 14.080 -35.547 1.00 66.38 125 LEU A CA 1
ATOM 1024 C C . LEU A 1 125 ? 6.718 13.229 -36.825 1.00 66.38 125 LEU A C 1
ATOM 1026 O O . LEU A 1 125 ? 6.782 13.777 -37.925 1.00 66.38 125 LEU A O 1
ATOM 1030 N N . LYS A 1 126 ? 6.605 11.898 -36.713 1.00 69.38 126 LYS A N 1
ATOM 1031 C CA . LYS A 1 126 ? 6.529 11.008 -37.887 1.00 69.38 126 LYS A CA 1
ATOM 1032 C C . LYS A 1 126 ? 5.281 11.276 -38.734 1.00 69.38 126 LYS A C 1
ATOM 1034 O O . LYS A 1 126 ? 5.343 11.199 -39.960 1.00 69.38 126 LYS A O 1
ATOM 1039 N N . LEU A 1 127 ? 4.149 11.596 -38.103 1.00 64.50 127 LEU A N 1
ATOM 1040 C CA . LEU A 1 127 ? 2.913 11.952 -38.806 1.00 64.50 127 LEU A CA 1
ATOM 1041 C C . LEU A 1 127 ? 3.026 13.307 -39.520 1.00 64.50 127 LEU A C 1
ATOM 1043 O O . LEU A 1 127 ? 2.540 13.436 -40.643 1.00 64.50 127 LEU A O 1
ATOM 1047 N N . GLU A 1 128 ? 3.665 14.299 -38.901 1.00 68.62 128 GLU A N 1
ATOM 1048 C CA . GLU A 1 128 ? 3.976 15.596 -39.522 1.00 68.62 128 GLU A CA 1
ATOM 1049 C C . GLU A 1 128 ? 4.890 15.426 -40.750 1.00 68.62 128 GLU A C 1
ATOM 1051 O O . GLU A 1 128 ? 4.595 15.941 -41.830 1.00 68.62 128 GLU A O 1
ATOM 1056 N N . GLU A 1 129 ? 5.959 14.635 -40.629 1.00 70.12 129 GLU A N 1
ATOM 1057 C CA . GLU A 1 129 ? 6.903 14.360 -41.720 1.00 70.12 129 GLU A CA 1
ATOM 1058 C C . GLU A 1 129 ? 6.241 13.606 -42.887 1.00 70.12 129 GLU A C 1
ATOM 1060 O O . GLU A 1 129 ? 6.418 13.964 -44.060 1.00 70.12 129 GLU A O 1
ATOM 1065 N N . ALA A 1 130 ? 5.404 12.609 -42.583 1.00 68.75 130 ALA A N 1
ATOM 1066 C CA . ALA A 1 130 ? 4.635 11.874 -43.585 1.00 68.75 130 ALA A CA 1
ATOM 1067 C C . ALA A 1 130 ? 3.634 12.780 -44.329 1.00 68.75 130 ALA A C 1
ATOM 1069 O O . ALA A 1 130 ? 3.495 12.682 -45.555 1.00 68.75 130 ALA A O 1
ATOM 1070 N N . LYS A 1 131 ? 2.967 13.703 -43.619 1.00 69.69 131 LYS A N 1
ATOM 1071 C CA . LYS A 1 131 ? 2.057 14.695 -44.217 1.00 69.69 131 LYS A CA 1
ATOM 1072 C C . LYS A 1 131 ? 2.805 15.686 -45.106 1.00 69.69 131 LYS A C 1
ATOM 1074 O O . LYS A 1 131 ? 2.367 15.921 -46.231 1.00 69.69 131 LYS A O 1
ATOM 1079 N N . ASN A 1 132 ? 3.949 16.201 -44.658 1.00 67.88 132 ASN A N 1
ATOM 1080 C CA . ASN A 1 132 ? 4.767 17.136 -45.435 1.00 67.88 132 ASN A CA 1
ATOM 1081 C C . ASN A 1 132 ? 5.333 16.492 -46.705 1.00 67.88 132 ASN A C 1
ATOM 1083 O O . ASN A 1 132 ? 5.312 17.104 -47.773 1.00 67.88 132 ASN A O 1
ATOM 1087 N N . THR A 1 133 ? 5.751 15.228 -46.629 1.00 65.62 133 THR A N 1
ATOM 1088 C CA . THR A 1 133 ? 6.229 14.466 -47.792 1.00 65.62 133 THR A CA 1
ATOM 1089 C C . THR A 1 133 ? 5.101 14.206 -48.798 1.00 65.62 133 THR A C 1
ATOM 1091 O O . THR A 1 133 ? 5.283 14.361 -50.006 1.00 65.62 133 THR A O 1
ATOM 1094 N N . THR A 1 134 ? 3.901 13.874 -48.314 1.00 65.38 134 THR A N 1
ATOM 1095 C CA . THR A 1 134 ? 2.716 13.642 -49.159 1.00 65.38 134 THR A CA 1
ATOM 1096 C C . THR A 1 134 ? 2.209 14.938 -49.804 1.00 65.38 134 THR A C 1
ATOM 1098 O O . THR A 1 134 ? 1.869 14.955 -50.990 1.00 65.38 134 THR A O 1
ATOM 1101 N N . TYR A 1 135 ? 2.217 16.050 -49.065 1.00 62.25 135 TYR A N 1
ATOM 1102 C CA . TYR A 1 135 ? 1.906 17.384 -49.583 1.00 62.25 135 TYR A CA 1
ATOM 1103 C C . TYR A 1 135 ? 2.903 17.808 -50.671 1.00 62.25 135 TYR A C 1
ATOM 1105 O O . TYR A 1 135 ? 2.500 18.211 -51.762 1.00 62.25 135 TYR A O 1
ATOM 1113 N N . TYR A 1 136 ? 4.203 17.633 -50.420 1.00 57.50 136 TYR A N 1
ATOM 1114 C CA . TYR A 1 136 ? 5.251 17.959 -51.385 1.00 57.50 136 TYR A CA 1
ATOM 1115 C C . TYR A 1 136 ? 5.126 17.129 -52.672 1.00 57.50 136 TYR A C 1
ATOM 1117 O O . TYR A 1 136 ? 5.176 17.685 -53.766 1.00 57.50 136 TYR A O 1
ATOM 1125 N N . ASN A 1 137 ? 4.880 15.820 -52.567 1.00 63.97 137 ASN A N 1
ATOM 1126 C CA . ASN A 1 137 ? 4.769 14.928 -53.728 1.00 63.97 137 ASN A CA 1
ATOM 1127 C C . ASN A 1 137 ? 3.470 15.123 -54.535 1.00 63.97 137 ASN A C 1
ATOM 1129 O O . ASN A 1 137 ? 3.487 14.982 -55.759 1.00 63.97 137 ASN A O 1
ATOM 1133 N N . SER A 1 138 ? 2.359 15.488 -53.886 1.00 63.69 138 SER A N 1
ATOM 1134 C CA . SER A 1 138 ? 1.091 15.799 -54.569 1.00 63.69 138 SER A CA 1
ATOM 1135 C C . SER A 1 138 ? 1.145 17.121 -55.342 1.00 63.69 138 SER A C 1
ATOM 1137 O O . SER A 1 138 ? 0.595 17.204 -56.438 1.00 63.69 138 SER A O 1
ATOM 1139 N N . HIS A 1 139 ? 1.873 18.123 -54.839 1.00 60.03 139 HIS A N 1
ATOM 1140 C CA . HIS A 1 139 ? 2.007 19.429 -55.497 1.00 60.03 139 HIS A CA 1
ATOM 1141 C C . HIS A 1 139 ? 3.172 19.499 -56.500 1.00 60.03 139 HIS A C 1
ATOM 1143 O O . HIS A 1 139 ? 3.183 20.382 -57.354 1.00 60.03 139 HIS A O 1
ATOM 1149 N N . LYS A 1 14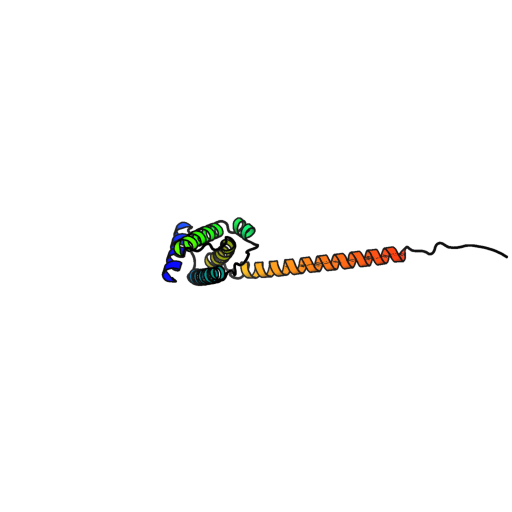0 ? 4.127 18.554 -56.471 1.00 57.09 140 LYS A N 1
ATOM 1150 C CA . LYS A 1 140 ? 5.188 18.435 -57.494 1.00 57.09 140 LYS A CA 1
ATOM 1151 C C . LYS A 1 140 ? 4.722 17.777 -58.798 1.00 57.09 140 LYS A C 1
ATOM 1153 O O . LYS A 1 140 ? 5.301 18.042 -59.848 1.00 57.09 140 LYS A O 1
ATOM 1158 N N . ASN A 1 141 ? 3.697 16.922 -58.737 1.00 54.41 141 ASN A N 1
ATOM 1159 C CA . ASN A 1 141 ? 3.217 16.135 -59.881 1.00 54.41 141 ASN A CA 1
ATOM 1160 C C . ASN A 1 141 ? 2.054 16.785 -60.654 1.00 54.41 141 ASN A C 1
ATOM 1162 O O . ASN A 1 141 ? 1.630 16.251 -61.680 1.00 54.41 141 ASN A O 1
ATOM 1166 N N . ALA A 1 142 ? 1.568 17.952 -60.228 1.00 57.75 142 ALA A N 1
ATOM 1167 C CA . ALA A 1 142 ? 0.623 18.753 -60.999 1.00 57.75 142 ALA A CA 1
ATOM 1168 C C . ALA A 1 142 ? 1.360 19.520 -62.119 1.00 57.75 142 ALA A C 1
ATOM 1170 O O . ALA A 1 142 ? 1.675 20.701 -61.988 1.00 57.75 142 ALA A O 1
ATOM 1171 N N . ARG A 1 143 ? 1.681 18.846 -63.234 1.00 51.94 143 ARG A N 1
ATOM 1172 C CA . ARG A 1 143 ? 2.082 19.538 -64.474 1.00 51.94 143 ARG A CA 1
ATOM 1173 C C . ARG A 1 143 ? 0.860 20.242 -65.084 1.00 51.94 143 ARG A C 1
ATOM 1175 O O . ARG A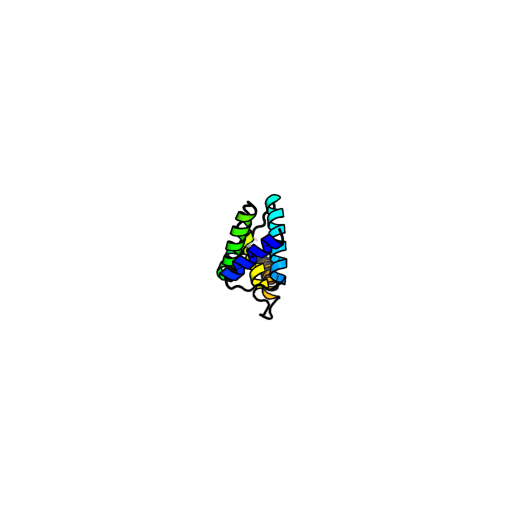 1 143 ? -0.206 19.629 -65.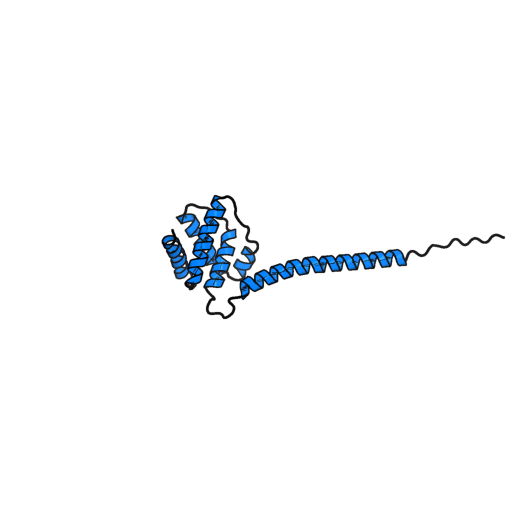126 1.00 51.94 143 ARG A O 1
ATOM 1182 N N . PRO A 1 144 ? 0.996 21.468 -65.625 1.00 48.91 144 PRO A N 1
ATOM 1183 C CA . PRO A 1 144 ? -0.079 22.087 -66.386 1.00 48.91 144 PRO A CA 1
ATOM 1184 C C . PRO A 1 144 ? -0.260 21.291 -67.684 1.00 48.91 144 PRO A C 1
ATOM 1186 O O . PRO A 1 144 ? 0.664 21.179 -68.491 1.00 48.91 144 PRO A O 1
ATOM 1189 N N . THR A 1 145 ? -1.433 20.692 -67.875 1.00 50.16 145 THR A N 1
ATOM 1190 C CA . THR A 1 145 ? -1.817 20.098 -69.158 1.00 50.16 145 THR A CA 1
ATOM 1191 C C . THR A 1 145 ? -1.883 21.216 -70.193 1.00 50.16 145 THR A C 1
ATOM 1193 O O . THR A 1 145 ? -2.654 22.163 -70.037 1.00 50.16 145 THR A O 1
ATOM 1196 N N . GLY A 1 146 ? -1.011 21.136 -71.198 1.00 50.19 146 GLY A N 1
ATOM 1197 C CA . GLY A 1 146 ? -0.838 22.163 -72.216 1.00 50.19 146 GLY A CA 1
ATOM 1198 C C . GLY A 1 146 ? -2.106 22.434 -73.020 1.00 50.19 146 GLY A C 1
ATOM 1199 O O . GLY A 1 146 ? -2.917 21.543 -73.259 1.00 50.19 146 GLY A O 1
ATOM 1200 N N . THR A 1 147 ? -2.225 23.676 -73.484 1.00 44.91 147 THR A N 1
ATOM 1201 C CA . THR A 1 147 ? -3.093 24.003 -74.615 1.00 44.91 147 THR A CA 1
ATOM 1202 C C . THR A 1 147 ? -2.175 24.400 -75.763 1.00 44.91 147 THR A C 1
ATOM 1204 O O . THR A 1 147 ? -1.674 25.520 -75.810 1.00 44.91 147 THR A O 1
ATOM 1207 N N . GLU A 1 148 ? -1.906 23.458 -76.665 1.00 52.59 148 GLU A N 1
ATOM 1208 C CA . GLU A 1 148 ? -1.523 23.801 -78.030 1.00 52.59 148 GLU A CA 1
ATOM 1209 C C . GLU A 1 148 ? -2.732 24.452 -78.705 1.00 52.59 148 GLU A C 1
ATOM 1211 O O . GLU A 1 148 ? -3.838 23.912 -78.643 1.00 52.59 148 GLU A O 1
ATOM 1216 N N . ARG A 1 149 ? -2.520 25.579 -79.388 1.00 42.22 149 ARG A N 1
ATOM 1217 C CA . ARG A 1 149 ? -3.270 25.914 -80.603 1.00 42.22 149 ARG A CA 1
ATOM 1218 C C . ARG A 1 149 ? -2.476 26.898 -81.455 1.00 42.22 149 ARG A C 1
ATOM 1220 O O . ARG A 1 149 ? -2.349 28.074 -81.133 1.00 42.22 149 ARG A O 1
ATOM 1227 N N . HIS A 1 150 ? -1.958 26.357 -82.554 1.00 46.16 150 HIS A N 1
ATOM 1228 C CA . HIS A 1 150 ? -1.655 27.075 -83.785 1.00 46.16 150 HIS A CA 1
ATOM 1229 C C . HIS A 1 150 ? -2.885 27.845 -84.286 1.00 46.16 150 HIS A C 1
ATOM 1231 O O . HIS A 1 150 ? -3.954 27.248 -84.360 1.00 46.16 150 HIS A O 1
ATOM 1237 N N . THR A 1 151 ? -2.679 29.107 -84.673 1.00 45.19 151 THR A N 1
ATOM 1238 C CA . THR A 1 151 ? -3.287 29.887 -85.784 1.00 45.19 151 THR A CA 1
ATOM 1239 C C . THR A 1 151 ? -2.668 31.291 -85.671 1.00 45.19 151 THR A C 1
ATOM 1241 O O . THR A 1 151 ? -2.730 31.854 -84.582 1.00 45.19 151 THR A O 1
ATOM 1244 N N . ASN A 1 152 ? -2.032 31.931 -86.650 1.00 46.12 152 ASN A N 1
ATOM 1245 C CA . ASN A 1 152 ? -1.888 31.756 -88.097 1.00 46.12 152 ASN A CA 1
ATOM 1246 C C . ASN A 1 152 ? -0.468 32.160 -88.513 1.00 46.12 152 ASN A C 1
ATOM 1248 O O . ASN A 1 152 ? 0.128 32.985 -87.785 1.00 46.12 152 ASN A O 1
#

pLDDT: mean 80.91, std 16.94, range [42.22, 98.31]

Foldseek 3Di:
DLVVLLVLLVVLCVVLVQDFDPVLSVVLSVLLVVLQVCVVVVNADAAPCLVVLCVPPVSLLVSLVSSQVVSCVVVVHDRDSRSSSVSSVSSVLGRCVVPPCNPPPVVVVVVVVVVVVVVVVVVVVVVVVVVVVVVVVVVVPPDPDDDDDDDD

Sequence (152 aa):
MFYDMYRLIDNVSKQTRINLDAHAYVTLIDHINFAMERHRSGQDIKNLMNYDLQILYGDEFQFGTRLLELVNTKYQIEMPDDEIGFLTMHIVNGAHADIKNQSSILTDTVLNCLNIVRDYYLISLKLEEAKNTTYYNSHKNARPTGTERHTN